Protein AF-A0A349JPM4-F1 (afdb_monomer_lite)

Secondary structure (DSSP, 8-state):
-GGGS-HHHHTHHHHHHHHHTT-----------S-HHHHHHHHHHHHHHHHHHHHHTTSS-SS----EEEEETHHHHHHHHHHHHS----SEEEEE------TTTS-TTGGGS-TT---------

Sequence (125 aa):
AFVATAPHLTYRWLLEALGNQGYVVVATPFINTLDHIAIARDVLNKFENALSRLQANKVLRNRYLPIYGIGHSMGCKLHLLIGSVFDVERAGNILISFNNYAASEAIPIVEQISPVFNVEFTPSP

pLDDT: mean 80.85, std 20.27, range [29.33, 98.12]

Radius of gyration: 18.11 Å; chains: 1; bounding box: 41×31×54 Å

Structure (mmCIF, N/CA/C/O backbone):
data_AF-A0A349JPM4-F1
#
_entry.id   AF-A0A349JPM4-F1
#
loop_
_atom_site.group_PDB
_atom_site.id
_atom_site.type_symbol
_atom_site.label_atom_id
_atom_site.label_alt_id
_atom_site.label_comp_id
_atom_site.label_asym_id
_atom_site.label_entity_id
_atom_site.label_seq_id
_atom_site.pdbx_PDB_ins_code
_atom_site.Cartn_x
_atom_site.Cartn_y
_atom_site.Cartn_z
_atom_site.occupancy
_atom_site.B_iso_or_equiv
_atom_site.auth_seq_id
_atom_site.auth_comp_id
_atom_site.auth_asym_id
_atom_site.auth_atom_id
_atom_site.pdbx_PDB_model_num
ATOM 1 N N . ALA A 1 1 ? 4.859 4.692 -17.862 1.00 46.66 1 ALA A N 1
ATOM 2 C CA . ALA A 1 1 ? 5.354 4.984 -16.494 1.00 46.66 1 ALA A CA 1
ATOM 3 C C . ALA A 1 1 ? 4.522 6.029 -15.719 1.00 46.66 1 ALA A C 1
ATOM 5 O O . ALA A 1 1 ? 4.791 6.223 -14.543 1.00 46.66 1 ALA A O 1
ATOM 6 N N . PHE A 1 2 ? 3.494 6.660 -16.312 1.00 47.88 2 PHE A N 1
ATOM 7 C CA . PHE A 1 2 ? 2.683 7.715 -15.667 1.00 47.88 2 PHE A CA 1
ATOM 8 C C . PHE A 1 2 ? 1.634 7.200 -14.655 1.00 47.88 2 PHE A C 1
ATOM 10 O O . PHE A 1 2 ? 1.172 7.924 -13.789 1.00 47.88 2 PHE A O 1
ATOM 17 N N . VAL A 1 3 ? 1.281 5.916 -14.724 1.00 56.53 3 VAL A N 1
ATOM 18 C CA . VAL A 1 3 ? 0.182 5.320 -13.944 1.00 56.53 3 VAL A CA 1
ATOM 19 C C . VAL A 1 3 ? 0.481 5.216 -12.435 1.00 56.53 3 VAL A C 1
ATOM 21 O O . VAL A 1 3 ? -0.438 5.257 -11.618 1.00 56.53 3 VAL A O 1
ATOM 24 N N . ALA A 1 4 ? 1.759 5.110 -12.054 1.00 60.38 4 ALA A N 1
ATOM 25 C CA . ALA A 1 4 ? 2.195 4.909 -10.667 1.00 60.38 4 ALA A CA 1
ATOM 26 C C . ALA A 1 4 ? 2.311 6.207 -9.842 1.00 60.38 4 ALA A C 1
ATOM 28 O O . ALA A 1 4 ? 2.398 6.153 -8.615 1.00 60.38 4 ALA A O 1
ATOM 29 N N . THR A 1 5 ? 2.305 7.377 -10.489 1.00 68.81 5 THR A N 1
ATOM 30 C CA . THR A 1 5 ? 2.521 8.671 -9.818 1.00 68.81 5 THR A CA 1
ATOM 31 C C . THR A 1 5 ? 1.231 9.293 -9.282 1.00 68.81 5 THR A C 1
ATOM 33 O O . THR A 1 5 ? 1.291 10.153 -8.407 1.00 68.81 5 THR A O 1
ATOM 36 N N . ALA A 1 6 ? 0.066 8.833 -9.748 1.00 78.44 6 ALA A N 1
ATOM 37 C CA . ALA A 1 6 ? -1.245 9.308 -9.309 1.00 78.44 6 ALA A CA 1
ATOM 38 C C . ALA A 1 6 ? -2.216 8.135 -9.052 1.00 78.44 6 ALA A C 1
ATOM 40 O O . ALA A 1 6 ? -3.222 7.995 -9.750 1.00 78.44 6 ALA A O 1
ATOM 41 N N . PRO A 1 7 ? -1.954 7.280 -8.042 1.00 77.12 7 PRO A N 1
ATOM 42 C CA . PRO A 1 7 ? -2.788 6.108 -7.767 1.00 77.12 7 PRO A CA 1
ATOM 43 C C . PRO A 1 7 ? -4.247 6.476 -7.454 1.00 77.12 7 PRO A C 1
ATOM 45 O O . PRO A 1 7 ? -5.149 5.724 -7.805 1.00 77.12 7 PRO A O 1
ATOM 48 N N . HIS A 1 8 ? -4.480 7.656 -6.871 1.00 77.88 8 HIS A N 1
ATOM 49 C CA . HIS A 1 8 ? -5.811 8.197 -6.583 1.00 77.88 8 HIS A CA 1
ATOM 50 C C . HIS A 1 8 ? -6.650 8.488 -7.839 1.00 77.88 8 HIS A C 1
ATOM 52 O O . HIS A 1 8 ? -7.872 8.506 -7.748 1.00 77.88 8 HIS A O 1
ATOM 58 N N . LEU A 1 9 ? -6.014 8.698 -8.998 1.00 75.88 9 LEU A N 1
ATOM 59 C CA . LEU A 1 9 ? -6.706 8.862 -10.278 1.00 75.88 9 LEU A CA 1
ATOM 60 C C . LEU A 1 9 ? -6.861 7.514 -10.980 1.00 75.88 9 LEU A C 1
ATOM 62 O O . LEU A 1 9 ? -7.970 7.147 -11.353 1.00 75.88 9 LEU A O 1
ATOM 66 N N . THR A 1 10 ? -5.769 6.753 -11.110 1.00 80.19 10 THR A N 1
ATOM 67 C CA . THR A 1 10 ? -5.773 5.468 -11.827 1.00 80.19 10 THR A CA 1
ATOM 68 C C . THR A 1 10 ? -6.701 4.442 -11.180 1.00 80.19 10 THR A C 1
ATOM 70 O O . THR A 1 10 ? -7.447 3.760 -11.873 1.00 80.19 10 THR A O 1
ATOM 73 N N . TYR A 1 11 ? -6.653 4.309 -9.854 1.00 87.50 11 TYR A N 1
ATOM 74 C CA . TYR A 1 11 ? -7.396 3.284 -9.119 1.00 87.50 11 TYR A CA 1
ATOM 75 C C . TYR A 1 11 ? -8.599 3.864 -8.385 1.00 87.50 11 TYR A C 1
ATOM 77 O O . TYR A 1 11 ? -9.076 3.260 -7.429 1.00 87.50 11 TYR A O 1
ATOM 85 N N . ARG A 1 12 ? -9.097 5.031 -8.814 1.00 88.38 12 ARG A N 1
ATOM 86 C CA . ARG A 1 12 ? -10.142 5.779 -8.110 1.00 88.38 12 ARG A CA 1
ATOM 87 C C . ARG A 1 12 ? -11.316 4.897 -7.680 1.00 88.38 12 ARG A C 1
ATOM 89 O O . ARG A 1 12 ? -11.631 4.875 -6.499 1.00 88.38 12 ARG A O 1
ATOM 96 N N . TRP A 1 13 ? -11.901 4.131 -8.603 1.00 89.06 13 TRP A N 1
ATOM 97 C CA . TRP A 1 13 ? -13.056 3.277 -8.304 1.00 89.06 13 TRP A CA 1
ATOM 98 C C . TRP A 1 13 ? -12.754 2.206 -7.257 1.00 89.06 13 TRP A C 1
ATOM 100 O O . TRP A 1 13 ? -13.546 2.010 -6.342 1.00 89.06 13 TRP A O 1
ATOM 110 N N . LEU A 1 14 ? -11.592 1.553 -7.346 1.00 90.75 14 LEU A N 1
ATOM 111 C CA . LEU A 1 14 ? -11.165 0.569 -6.351 1.00 90.75 14 LEU A CA 1
ATOM 112 C C . LEU A 1 14 ? -10.976 1.225 -4.976 1.00 90.75 14 LEU A C 1
ATOM 114 O O . LEU A 1 14 ? -11.429 0.694 -3.967 1.00 90.75 14 LEU A O 1
ATOM 118 N N . LEU A 1 15 ? -10.316 2.384 -4.935 1.00 92.62 15 LEU A N 1
ATOM 119 C CA . LEU A 1 15 ? -10.026 3.099 -3.694 1.00 92.62 15 LEU A CA 1
ATOM 120 C C . LE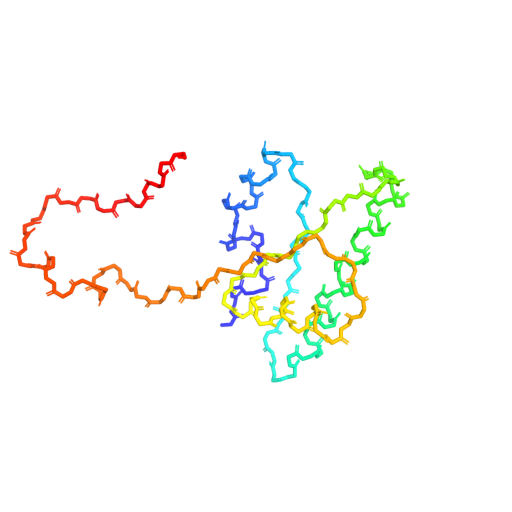U A 1 15 ? -11.307 3.630 -3.032 1.00 92.62 15 LEU A C 1
ATOM 122 O O . LEU A 1 15 ? -11.461 3.496 -1.821 1.00 92.62 15 LEU A O 1
ATOM 126 N N . GLU A 1 16 ? -12.234 4.187 -3.815 1.00 92.44 16 GLU A N 1
ATOM 127 C CA . GLU A 1 16 ? -13.546 4.641 -3.339 1.00 92.44 16 GLU A CA 1
ATOM 128 C C . 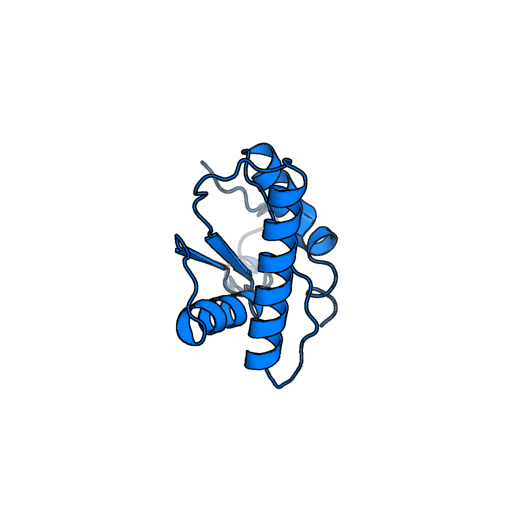GLU A 1 16 ? -14.398 3.459 -2.856 1.00 92.44 16 GLU A C 1
ATOM 130 O O . GLU A 1 16 ? -14.999 3.541 -1.788 1.00 92.44 16 GLU A O 1
ATOM 135 N N . ALA A 1 17 ? -14.399 2.331 -3.576 1.00 95.88 17 ALA A N 1
ATOM 136 C CA . ALA A 1 17 ? -15.108 1.125 -3.153 1.00 95.88 17 ALA A CA 1
ATOM 137 C C . ALA A 1 17 ? -14.573 0.582 -1.818 1.00 95.88 17 ALA A C 1
ATOM 139 O O . ALA A 1 17 ? -15.360 0.296 -0.918 1.00 95.88 17 ALA A O 1
ATOM 140 N N . LEU A 1 18 ? -13.248 0.499 -1.651 1.00 95.56 18 LEU A N 1
ATOM 141 C CA . LEU A 1 18 ? -12.627 0.106 -0.382 1.00 95.56 18 LEU A CA 1
ATOM 142 C C . LEU A 1 18 ? -12.971 1.092 0.744 1.00 95.56 18 LEU A C 1
ATOM 144 O O . LEU A 1 18 ? -13.342 0.671 1.839 1.00 95.56 18 LEU A O 1
ATOM 148 N N . GLY A 1 19 ? -12.916 2.399 0.474 1.00 94.94 19 GLY A N 1
ATOM 149 C CA . GLY A 1 19 ? -13.324 3.423 1.438 1.00 94.94 19 GLY A CA 1
ATOM 150 C C . GLY A 1 19 ? -14.781 3.266 1.886 1.00 94.94 19 GLY A C 1
ATOM 151 O O . GLY A 1 19 ? -15.066 3.304 3.082 1.00 94.94 19 GLY A O 1
ATOM 152 N N . ASN A 1 20 ? -15.692 2.996 0.947 1.00 96.69 20 ASN A N 1
ATOM 153 C CA . ASN A 1 20 ? -17.116 2.777 1.227 1.00 96.69 20 ASN A CA 1
ATOM 154 C C . ASN A 1 20 ? -17.386 1.506 2.050 1.00 96.69 20 ASN A C 1
ATOM 156 O O . ASN A 1 20 ? -18.388 1.444 2.757 1.00 96.69 20 ASN A O 1
ATOM 160 N N . GLN A 1 21 ? -16.493 0.515 1.998 1.00 96.56 21 GLN A N 1
ATOM 161 C CA . GLN A 1 21 ? -16.546 -0.687 2.841 1.00 96.56 21 GLN A CA 1
ATOM 162 C C . GLN A 1 21 ? -15.906 -0.482 4.230 1.00 96.56 21 GLN A C 1
ATOM 164 O O . GLN A 1 21 ? -15.815 -1.419 5.019 1.00 96.56 21 GLN A O 1
ATOM 169 N N . GLY A 1 22 ? -15.463 0.739 4.555 1.00 93.25 22 GLY A N 1
ATOM 170 C CA . GLY A 1 22 ? -14.892 1.084 5.859 1.00 93.25 22 GLY A CA 1
ATOM 171 C C . GLY A 1 22 ? -13.385 0.850 5.980 1.00 93.25 22 GLY A C 1
ATOM 172 O O . GLY A 1 22 ? -12.845 0.937 7.086 1.00 93.25 22 GLY A O 1
ATOM 173 N N . TYR A 1 23 ? -12.686 0.577 4.874 1.00 94.38 23 TYR A N 1
ATOM 174 C CA . TYR A 1 23 ? -11.230 0.462 4.882 1.00 94.38 23 TYR A CA 1
ATOM 175 C C . TYR A 1 23 ? -10.561 1.835 4.849 1.00 94.38 23 TYR A C 1
ATOM 177 O O . TYR A 1 23 ? -10.981 2.756 4.148 1.00 94.38 23 TYR A O 1
ATOM 185 N N . VAL A 1 24 ? -9.443 1.944 5.561 1.00 94.12 24 VAL A N 1
ATOM 186 C CA . VAL A 1 24 ? -8.548 3.098 5.464 1.00 94.12 24 VAL A CA 1
ATOM 187 C C . VAL A 1 24 ? -7.490 2.778 4.426 1.00 94.12 24 VAL A C 1
ATOM 189 O O . VAL A 1 24 ? -6.726 1.827 4.587 1.00 94.12 24 VAL A O 1
ATOM 192 N N . VAL A 1 25 ? -7.431 3.579 3.365 1.00 94.75 25 VAL A N 1
ATOM 193 C CA . VAL A 1 25 ? -6.503 3.345 2.260 1.00 94.75 25 VAL A CA 1
ATOM 194 C C . VAL A 1 25 ? -5.424 4.420 2.226 1.00 94.75 25 VAL A C 1
ATOM 196 O O . VAL A 1 25 ? -5.713 5.611 2.132 1.00 94.75 25 VAL A O 1
ATOM 199 N N . VAL A 1 26 ? -4.161 3.991 2.266 1.00 95.19 26 VAL A N 1
ATOM 200 C CA . VAL A 1 26 ? -2.992 4.858 2.081 1.00 95.19 26 VAL A CA 1
ATOM 201 C C . VAL A 1 26 ? -2.409 4.579 0.700 1.00 95.19 26 VAL A C 1
ATOM 203 O O . VAL A 1 26 ? -1.688 3.604 0.502 1.00 95.19 26 VAL A O 1
ATOM 206 N N . ALA A 1 27 ? -2.738 5.430 -0.272 1.00 94.62 27 ALA A N 1
ATOM 207 C CA . ALA A 1 27 ? -2.235 5.300 -1.636 1.00 94.62 27 ALA A CA 1
ATOM 208 C C . ALA A 1 27 ? -0.841 5.941 -1.758 1.00 94.62 27 ALA A C 1
ATOM 210 O O . ALA A 1 27 ? -0.695 7.157 -1.632 1.00 94.62 27 ALA A O 1
ATOM 211 N N . THR A 1 28 ? 0.187 5.131 -2.007 1.00 94.12 28 THR A N 1
ATOM 212 C CA . THR A 1 28 ? 1.595 5.551 -2.034 1.00 94.12 28 THR A CA 1
ATOM 213 C C . THR A 1 28 ? 2.108 5.703 -3.472 1.00 94.12 28 THR A C 1
ATOM 215 O O . THR A 1 28 ? 2.477 4.717 -4.112 1.00 94.12 28 THR A O 1
ATOM 218 N N . PRO A 1 29 ? 2.148 6.930 -4.030 1.00 91.75 29 PRO A N 1
ATOM 219 C CA . PRO A 1 29 ? 2.690 7.140 -5.368 1.00 91.75 29 PRO A CA 1
ATOM 220 C C . PRO A 1 29 ? 4.196 6.871 -5.399 1.00 91.75 29 PRO A C 1
ATOM 222 O O . PRO A 1 29 ? 4.929 7.253 -4.477 1.00 91.75 29 PRO A O 1
ATOM 225 N N . PHE A 1 30 ? 4.671 6.290 -6.499 1.00 89.06 30 PHE A N 1
ATOM 226 C CA . PHE A 1 30 ? 6.092 6.040 -6.724 1.00 89.06 30 PHE A CA 1
ATOM 227 C C . PHE A 1 30 ? 6.503 6.311 -8.171 1.00 89.06 30 PHE A C 1
ATOM 229 O O . PHE A 1 30 ? 5.694 6.261 -9.098 1.00 89.06 30 PHE A O 1
ATOM 236 N N . ILE A 1 31 ? 7.791 6.600 -8.355 1.00 87.06 31 ILE A N 1
ATOM 237 C CA . ILE A 1 31 ? 8.413 6.756 -9.670 1.00 87.06 31 ILE A CA 1
ATOM 238 C C . ILE A 1 31 ? 9.147 5.462 -9.986 1.00 87.06 31 ILE A C 1
ATOM 240 O O . ILE A 1 31 ? 9.887 4.941 -9.154 1.00 87.06 31 ILE A O 1
ATOM 244 N N . ASN A 1 32 ? 8.937 4.940 -11.191 1.00 82.12 32 ASN A N 1
ATOM 245 C CA . ASN A 1 32 ? 9.609 3.725 -11.615 1.00 82.12 32 ASN A CA 1
ATOM 246 C C . ASN A 1 32 ? 11.068 4.013 -11.997 1.00 82.12 32 ASN A C 1
ATOM 248 O O . ASN A 1 32 ? 11.320 4.739 -12.957 1.00 82.12 32 ASN A O 1
ATOM 252 N N . THR A 1 33 ? 12.010 3.424 -11.267 1.00 87.19 33 THR A N 1
ATOM 253 C CA . THR A 1 33 ? 13.458 3.485 -11.518 1.00 87.19 33 THR A CA 1
ATOM 254 C C . THR A 1 33 ? 14.039 2.065 -11.581 1.00 87.19 33 THR A C 1
ATOM 256 O O . THR A 1 33 ? 13.315 1.081 -11.425 1.00 87.19 33 THR A O 1
ATOM 259 N N . LEU A 1 34 ? 15.343 1.930 -11.843 1.00 85.56 34 LEU A N 1
ATOM 260 C CA . LEU A 1 34 ? 16.000 0.617 -11.910 1.00 85.56 34 LEU A CA 1
ATOM 261 C C . LEU A 1 34 ? 16.279 0.01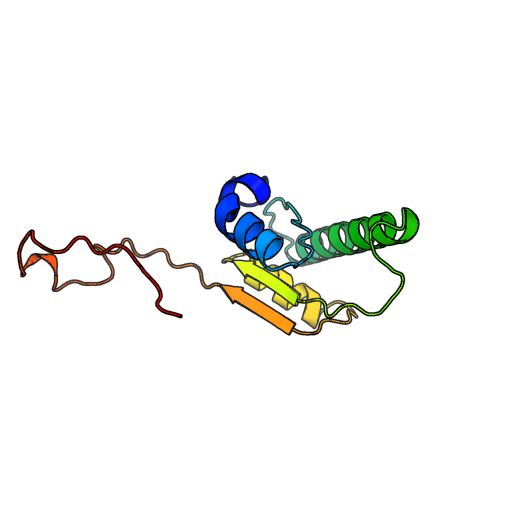4 -10.522 1.00 85.56 34 LEU A C 1
ATOM 263 O O . LEU A 1 34 ? 16.342 -1.212 -10.387 1.00 85.56 34 LEU A O 1
ATOM 267 N N . ASP A 1 35 ? 16.397 0.848 -9.486 1.00 92.50 35 ASP A N 1
ATOM 268 C CA . ASP A 1 35 ? 16.606 0.400 -8.107 1.00 92.50 35 ASP A CA 1
ATOM 269 C C . ASP A 1 35 ? 15.263 0.154 -7.408 1.00 92.50 35 ASP A C 1
ATOM 271 O O . ASP A 1 35 ? 14.698 1.000 -6.715 1.00 92.50 35 ASP A O 1
ATOM 275 N N . HIS A 1 36 ? 14.741 -1.052 -7.600 1.00 91.56 36 HIS A N 1
ATOM 276 C CA . HIS A 1 36 ? 13.437 -1.448 -7.082 1.00 91.56 36 HIS A CA 1
ATOM 277 C C . HIS A 1 36 ? 13.408 -1.588 -5.555 1.00 91.56 36 HIS A C 1
ATOM 279 O O . HIS A 1 36 ? 12.338 -1.461 -4.962 1.00 91.56 36 HIS A O 1
ATOM 285 N N . ILE A 1 37 ? 14.556 -1.836 -4.914 1.00 96.50 37 ILE A N 1
ATOM 286 C CA . ILE A 1 37 ? 14.652 -1.898 -3.450 1.00 96.50 37 ILE A CA 1
ATOM 287 C C . ILE A 1 37 ? 14.535 -0.484 -2.881 1.00 96.50 37 ILE A C 1
ATOM 289 O O . ILE A 1 37 ? 13.807 -0.278 -1.909 1.00 96.50 37 ILE A O 1
ATOM 293 N N . ALA A 1 38 ? 15.183 0.503 -3.507 1.00 96.19 38 ALA A N 1
ATOM 294 C CA . ALA A 1 38 ? 15.021 1.903 -3.128 1.00 96.19 38 ALA A CA 1
ATOM 295 C C . ALA A 1 38 ? 13.567 2.376 -3.292 1.00 96.19 38 ALA A C 1
ATOM 297 O O . ALA A 1 38 ? 13.039 3.024 -2.389 1.00 96.19 38 ALA A O 1
ATOM 298 N N . ILE A 1 39 ? 12.888 1.991 -4.381 1.00 95.38 39 ILE A N 1
ATOM 299 C CA . ILE A 1 39 ? 11.456 2.291 -4.571 1.00 95.38 39 ILE A CA 1
ATOM 300 C C . ILE A 1 39 ? 10.610 1.633 -3.474 1.00 95.38 39 ILE A C 1
ATOM 302 O O . ILE A 1 39 ? 9.756 2.286 -2.880 1.00 95.38 39 ILE A O 1
ATOM 306 N N . ALA A 1 40 ? 10.847 0.351 -3.181 1.00 97.62 40 ALA A N 1
ATOM 307 C CA . ALA A 1 40 ? 10.130 -0.381 -2.139 1.00 97.62 40 ALA A CA 1
ATOM 308 C C . ALA A 1 40 ? 10.296 0.285 -0.761 1.00 97.62 40 ALA A C 1
ATOM 310 O O . ALA A 1 40 ? 9.317 0.455 -0.034 1.00 97.62 40 ALA A O 1
ATOM 311 N N . ARG A 1 41 ? 11.516 0.728 -0.432 1.00 97.94 41 ARG A N 1
ATOM 312 C CA . ARG A 1 41 ? 11.808 1.473 0.800 1.00 97.94 41 ARG A CA 1
ATOM 313 C C . ARG A 1 41 ? 11.083 2.816 0.848 1.00 97.94 41 ARG A C 1
ATOM 315 O O . ARG A 1 41 ? 10.512 3.156 1.877 1.00 97.94 41 ARG A O 1
ATOM 322 N N . ASP A 1 42 ? 11.085 3.574 -0.246 1.00 97.75 42 ASP A N 1
ATOM 323 C CA . ASP A 1 42 ? 10.372 4.854 -0.336 1.00 97.75 42 ASP A CA 1
ATOM 324 C C . ASP A 1 42 ? 8.853 4.680 -0.161 1.00 97.75 42 ASP A C 1
ATOM 326 O O . ASP A 1 42 ? 8.226 5.399 0.618 1.00 97.75 42 ASP A O 1
ATOM 330 N N . VAL A 1 43 ? 8.265 3.673 -0.815 1.00 97.38 43 VAL A N 1
ATOM 331 C CA . VAL A 1 43 ? 6.847 3.317 -0.661 1.00 97.38 43 VAL A CA 1
ATOM 332 C C . VAL A 1 43 ? 6.515 2.950 0.785 1.00 97.38 43 VAL A C 1
ATOM 334 O O . VAL A 1 43 ? 5.529 3.457 1.325 1.00 97.38 43 VAL A O 1
ATOM 337 N N . LEU A 1 44 ? 7.341 2.117 1.425 1.00 97.75 44 LEU A N 1
ATOM 338 C CA . LEU A 1 44 ? 7.170 1.751 2.829 1.00 97.75 44 LEU A CA 1
ATOM 339 C C . LEU A 1 44 ? 7.249 2.985 3.737 1.00 97.75 44 LEU A C 1
ATOM 341 O O . LEU A 1 44 ? 6.335 3.228 4.519 1.00 97.75 44 LEU A O 1
ATOM 345 N N . ASN A 1 45 ? 8.276 3.821 3.577 1.00 97.62 45 ASN A N 1
ATOM 346 C CA . ASN A 1 45 ? 8.448 5.035 4.375 1.00 97.62 45 ASN A CA 1
ATOM 347 C C . ASN A 1 45 ? 7.258 5.991 4.236 1.00 97.62 45 ASN A C 1
ATOM 349 O O . ASN A 1 45 ? 6.796 6.562 5.222 1.00 97.62 45 ASN A O 1
ATOM 353 N N . LYS A 1 46 ? 6.734 6.177 3.019 1.00 97.38 46 LYS A N 1
ATOM 354 C CA . LYS A 1 46 ? 5.532 6.992 2.784 1.00 97.38 46 LYS A CA 1
ATOM 355 C C . LYS A 1 46 ? 4.322 6.436 3.529 1.00 97.38 46 LYS A C 1
ATOM 357 O O . LYS A 1 46 ? 3.583 7.215 4.130 1.00 97.38 46 LYS A O 1
ATOM 362 N N . PHE A 1 47 ? 4.140 5.117 3.509 1.00 97.00 47 PHE A N 1
ATOM 363 C CA . PHE A 1 47 ? 3.067 4.452 4.240 1.00 97.00 47 PHE A CA 1
ATOM 364 C C . PHE A 1 47 ? 3.205 4.649 5.757 1.00 97.00 47 PHE A C 1
ATOM 366 O O . PHE A 1 47 ? 2.270 5.148 6.382 1.00 97.00 47 PHE A O 1
ATOM 373 N N . GLU A 1 48 ? 4.368 4.338 6.338 1.00 95.75 48 GLU A N 1
ATOM 374 C CA . GLU A 1 48 ? 4.590 4.435 7.791 1.00 95.75 48 GLU A CA 1
ATOM 375 C C . GLU A 1 48 ? 4.454 5.879 8.294 1.00 95.75 48 GLU A C 1
ATOM 377 O O . GLU A 1 48 ? 3.838 6.141 9.330 1.00 95.75 48 GLU A O 1
ATOM 382 N N . ASN A 1 49 ? 4.947 6.850 7.517 1.00 96.31 49 ASN A N 1
ATOM 383 C CA . ASN A 1 49 ? 4.791 8.270 7.826 1.00 96.31 49 ASN A CA 1
ATOM 384 C C . ASN A 1 49 ? 3.322 8.712 7.791 1.00 96.31 49 ASN A C 1
ATOM 386 O O . ASN A 1 49 ? 2.892 9.498 8.638 1.00 96.31 49 ASN A O 1
ATOM 390 N N . ALA A 1 50 ? 2.545 8.236 6.815 1.00 95.75 50 ALA A N 1
ATOM 391 C CA . ALA A 1 50 ? 1.122 8.544 6.727 1.00 95.75 50 ALA A CA 1
ATOM 392 C C . ALA A 1 50 ? 0.350 7.931 7.903 1.00 95.75 50 ALA A C 1
ATOM 394 O O . ALA A 1 50 ? -0.419 8.636 8.558 1.00 95.75 50 ALA A O 1
ATOM 395 N N . LEU A 1 51 ? 0.607 6.659 8.222 1.00 93.62 51 LEU A N 1
ATOM 396 C CA . LEU A 1 51 ? -0.009 5.969 9.353 1.00 93.62 51 LEU A CA 1
ATOM 397 C C . LEU A 1 51 ? 0.305 6.674 10.681 1.00 93.62 51 LEU A C 1
ATOM 399 O O . LEU A 1 51 ? -0.615 7.007 11.431 1.00 93.62 51 LEU A O 1
ATOM 403 N N . SER A 1 52 ? 1.578 7.001 10.914 1.00 93.31 52 SER A N 1
ATOM 404 C CA . SER A 1 52 ? 2.026 7.726 12.110 1.00 93.31 52 SER A CA 1
ATOM 405 C C . SER A 1 52 ? 1.327 9.080 12.253 1.00 93.31 52 SER A C 1
ATOM 407 O O . SER A 1 52 ? 0.872 9.439 13.337 1.00 93.31 52 SER A O 1
ATOM 409 N N . ARG A 1 53 ? 1.172 9.835 11.154 1.00 94.81 53 ARG A N 1
ATOM 410 C CA . ARG A 1 53 ? 0.452 11.123 11.158 1.00 94.81 53 ARG A CA 1
ATOM 411 C C . ARG A 1 53 ? -1.036 10.956 11.458 1.00 94.81 53 ARG A C 1
ATOM 413 O O . ARG A 1 53 ? -1.594 11.752 12.210 1.00 94.81 53 ARG A O 1
ATOM 420 N N . LEU A 1 54 ? -1.682 9.937 10.895 1.00 93.06 54 LEU A N 1
ATOM 421 C CA . LEU A 1 54 ? -3.098 9.652 11.146 1.00 93.06 54 LEU A CA 1
ATOM 422 C C . LEU A 1 54 ? -3.355 9.276 12.613 1.00 93.06 54 LEU A C 1
ATOM 424 O O . LEU A 1 54 ? -4.350 9.715 13.193 1.00 93.06 54 LEU A O 1
ATOM 428 N N . GLN A 1 55 ? -2.448 8.515 13.226 1.00 92.56 55 GLN A N 1
ATOM 429 C CA . GLN A 1 55 ? -2.508 8.170 14.648 1.00 92.56 55 GLN A CA 1
ATOM 430 C C . GLN A 1 55 ? -2.222 9.384 15.544 1.00 92.56 55 GLN A C 1
ATOM 432 O O . GLN A 1 55 ? -2.978 9.649 16.479 1.00 92.56 55 GLN A O 1
ATOM 437 N N . ALA A 1 56 ? -1.182 10.166 15.233 1.00 93.56 56 ALA A N 1
ATOM 438 C CA . ALA A 1 56 ? -0.820 11.369 15.987 1.00 93.56 56 ALA A CA 1
ATOM 439 C C . ALA A 1 56 ? -1.956 12.407 16.007 1.00 93.56 56 ALA A C 1
ATOM 441 O O . ALA A 1 56 ? -2.241 13.008 17.042 1.00 93.56 56 ALA A O 1
ATOM 442 N N . ASN A 1 57 ? -2.665 12.553 14.885 1.00 93.56 57 ASN A N 1
ATOM 443 C CA . ASN A 1 57 ? -3.814 13.450 14.755 1.00 93.56 57 ASN A CA 1
ATOM 444 C C . ASN A 1 57 ? -5.130 12.851 15.283 1.00 93.56 57 ASN A C 1
ATOM 446 O O . ASN A 1 57 ? -6.184 13.456 15.107 1.00 93.56 57 ASN A O 1
ATOM 450 N N . LYS A 1 58 ? -5.094 11.668 15.916 1.00 91.31 58 LYS A N 1
ATOM 451 C CA . LYS A 1 58 ? -6.265 10.944 16.450 1.00 91.31 58 LYS A CA 1
ATOM 452 C C . LYS A 1 58 ? -7.349 10.635 15.405 1.00 91.31 58 LYS A C 1
ATOM 454 O O . LYS A 1 58 ? -8.483 10.343 15.777 1.00 91.31 58 LYS A O 1
ATOM 459 N N . VAL A 1 59 ? -6.999 10.663 14.116 1.00 90.31 59 VAL A N 1
ATOM 460 C CA . VAL A 1 59 ? -7.882 10.233 13.018 1.00 90.31 59 VAL A CA 1
ATOM 461 C C . VAL A 1 59 ? -8.062 8.720 13.083 1.00 90.31 59 VAL A C 1
ATOM 463 O O . VAL A 1 59 ? -9.174 8.214 12.964 1.00 90.31 59 VAL A O 1
ATOM 466 N N . LEU A 1 60 ? -6.969 7.999 13.345 1.00 89.88 60 LEU A N 1
ATOM 467 C CA . LEU A 1 60 ? -6.997 6.577 13.663 1.00 89.88 60 LEU A CA 1
ATOM 468 C C . LEU A 1 60 ? -6.737 6.376 15.150 1.00 89.88 60 LEU A C 1
ATOM 470 O O . LEU A 1 60 ? -5.860 7.007 15.742 1.00 89.88 60 LEU A O 1
ATOM 474 N N . ARG A 1 61 ? -7.499 5.470 15.768 1.00 85.94 61 ARG A N 1
ATOM 475 C CA . ARG A 1 61 ? -7.235 5.057 17.149 1.00 85.94 61 ARG A CA 1
ATOM 476 C C . ARG A 1 61 ? -5.883 4.354 17.206 1.00 85.94 61 ARG A C 1
ATOM 478 O O . ARG A 1 61 ? -5.548 3.592 16.305 1.00 85.94 61 ARG A O 1
ATOM 485 N N . ASN A 1 62 ? -5.158 4.553 18.304 1.00 76.88 62 ASN A N 1
ATOM 486 C CA . ASN A 1 62 ? -3.919 3.830 18.575 1.00 76.88 62 ASN A CA 1
ATOM 487 C C . ASN A 1 62 ? -4.231 2.387 19.010 1.00 76.88 62 ASN A C 1
ATOM 489 O O . ASN A 1 62 ? -4.157 2.034 20.186 1.00 76.88 62 ASN A O 1
ATOM 493 N N . ARG A 1 63 ? -4.724 1.588 18.067 1.00 82.25 63 ARG A N 1
ATOM 494 C CA . ARG A 1 63 ? -5.003 0.162 18.208 1.00 82.25 63 ARG A CA 1
ATOM 495 C C . ARG A 1 63 ? -4.423 -0.551 17.002 1.00 82.25 63 ARG A C 1
ATOM 497 O O . ARG A 1 63 ? -4.267 0.052 15.942 1.00 82.25 63 ARG A O 1
ATOM 504 N N . TYR A 1 64 ? -4.160 -1.838 17.175 1.00 80.50 64 TYR A N 1
ATOM 505 C CA . TYR A 1 64 ? -3.794 -2.692 16.062 1.00 80.50 64 TYR A CA 1
ATOM 506 C C . TYR A 1 64 ? -4.890 -2.679 14.991 1.00 80.50 64 TYR A C 1
ATOM 508 O O . TYR A 1 64 ? -6.068 -2.888 15.297 1.00 80.50 64 TYR A O 1
ATOM 516 N N . LEU A 1 65 ? -4.488 -2.428 13.748 1.00 88.38 65 LEU A N 1
ATOM 517 C CA . LEU A 1 65 ? -5.321 -2.553 12.561 1.00 88.38 65 LEU A CA 1
ATOM 518 C C . LEU A 1 65 ? -4.619 -3.543 11.628 1.00 88.38 65 LEU A C 1
ATOM 520 O O . LEU A 1 65 ? -3.438 -3.340 11.361 1.00 88.38 65 LEU A O 1
ATOM 524 N N . PRO A 1 66 ? -5.296 -4.585 11.119 1.00 93.81 66 PRO A N 1
ATOM 525 C CA . PRO A 1 66 ? -4.709 -5.469 10.121 1.00 93.81 66 PRO A CA 1
ATOM 526 C C . PRO A 1 66 ? -4.289 -4.675 8.879 1.00 93.81 66 PRO A C 1
ATOM 528 O O . PRO A 1 66 ? -5.117 -4.016 8.247 1.00 93.81 66 PRO A O 1
ATOM 531 N N . ILE A 1 67 ? -3.006 -4.738 8.526 1.00 95.75 67 ILE A N 1
ATOM 532 C CA . ILE A 1 67 ? -2.458 -4.009 7.380 1.00 95.75 67 ILE A CA 1
ATOM 533 C C . ILE A 1 67 ? -2.256 -4.969 6.211 1.00 95.75 67 ILE A C 1
ATOM 535 O O . ILE A 1 67 ? -1.469 -5.910 6.308 1.00 95.75 67 ILE A O 1
ATOM 539 N N . TYR A 1 68 ? -2.902 -4.675 5.083 1.00 97.44 68 TYR A N 1
ATOM 540 C CA . TYR A 1 68 ? -2.714 -5.399 3.827 1.00 97.44 68 TYR A CA 1
ATOM 541 C C . TYR A 1 68 ? -1.966 -4.538 2.807 1.00 97.44 68 TYR A C 1
ATOM 543 O O . TYR A 1 68 ? -2.258 -3.352 2.655 1.00 97.44 68 TYR A O 1
ATOM 551 N N . GLY A 1 69 ? -1.002 -5.124 2.097 1.00 97.06 69 GLY A N 1
ATOM 552 C CA . GLY A 1 69 ? -0.442 -4.523 0.886 1.00 97.06 69 GLY A CA 1
ATOM 553 C C . GLY A 1 69 ? -1.322 -4.808 -0.330 1.00 97.06 69 GLY A C 1
ATOM 554 O O . GLY A 1 69 ? -1.788 -5.932 -0.485 1.00 97.06 69 GLY A O 1
ATOM 555 N N . ILE A 1 70 ? -1.542 -3.822 -1.202 1.00 96.50 70 ILE A N 1
ATOM 556 C CA . ILE A 1 70 ? -2.239 -3.997 -2.486 1.00 96.50 70 ILE A CA 1
ATOM 557 C C . ILE A 1 70 ? -1.313 -3.528 -3.601 1.00 96.50 70 ILE A C 1
ATOM 559 O O . ILE A 1 70 ? -0.936 -2.360 -3.674 1.00 96.50 70 ILE A O 1
ATOM 563 N N . GLY A 1 71 ? -0.952 -4.451 -4.486 1.00 94.38 71 GLY A N 1
ATOM 564 C CA . GLY A 1 71 ? -0.116 -4.169 -5.643 1.00 94.38 71 GLY A CA 1
ATOM 565 C C . GLY A 1 71 ? -0.812 -4.567 -6.931 1.00 94.38 71 GLY A C 1
ATOM 566 O O . GLY A 1 71 ? -1.397 -5.639 -6.997 1.00 94.38 71 GLY A O 1
ATOM 567 N N . HIS A 1 72 ? -0.702 -3.738 -7.968 1.00 91.06 72 HIS A N 1
ATOM 568 C CA . HIS A 1 72 ? -0.980 -4.140 -9.347 1.00 91.06 72 HIS A CA 1
ATOM 569 C C . HIS A 1 72 ? 0.309 -4.062 -10.167 1.00 91.06 72 HIS A C 1
ATOM 571 O O . HIS A 1 72 ? 1.025 -3.057 -10.097 1.00 91.06 72 HIS A O 1
ATOM 577 N N . SER A 1 73 ? 0.609 -5.105 -10.947 1.00 88.94 73 SER A N 1
ATOM 578 C CA . SER A 1 73 ? 1.800 -5.171 -11.806 1.00 88.94 73 SER A CA 1
ATOM 579 C C . SER A 1 73 ? 3.089 -4.862 -11.026 1.00 88.94 73 SER A C 1
ATOM 581 O O . SER A 1 73 ? 3.437 -5.588 -10.096 1.00 88.94 73 SER A O 1
ATOM 583 N N . MET A 1 74 ? 3.783 -3.759 -11.330 1.00 89.88 74 MET A N 1
ATOM 584 C CA . MET A 1 74 ? 4.966 -3.318 -10.585 1.00 89.88 74 MET A CA 1
ATOM 585 C C . MET A 1 74 ? 4.705 -3.177 -9.077 1.00 89.88 74 MET A C 1
ATOM 587 O O . MET A 1 74 ? 5.579 -3.495 -8.275 1.00 89.88 74 MET A O 1
ATOM 591 N N . GLY A 1 75 ? 3.495 -2.782 -8.670 1.00 93.12 75 GLY A N 1
ATOM 592 C CA . GLY A 1 75 ? 3.111 -2.736 -7.258 1.00 93.12 75 GLY A CA 1
ATOM 593 C C . GLY A 1 75 ? 3.202 -4.101 -6.568 1.00 93.12 75 GLY A C 1
ATOM 594 O O . GLY A 1 75 ? 3.571 -4.160 -5.398 1.00 93.12 75 GLY A O 1
ATOM 595 N N . CYS A 1 76 ? 2.953 -5.205 -7.285 1.00 94.50 76 CYS A N 1
ATOM 596 C CA . CYS A 1 76 ? 3.124 -6.555 -6.741 1.00 94.50 76 CYS A CA 1
ATOM 597 C C . CYS A 1 76 ? 4.585 -6.823 -6.387 1.00 94.50 76 CYS A C 1
ATOM 599 O O . CYS A 1 76 ? 4.886 -7.305 -5.297 1.00 94.50 76 CYS A O 1
ATOM 601 N N . LYS A 1 77 ? 5.500 -6.460 -7.295 1.00 94.56 77 LYS A N 1
ATOM 602 C CA . LYS A 1 77 ? 6.944 -6.588 -7.071 1.00 94.56 77 LYS A CA 1
ATOM 603 C C . LYS A 1 77 ? 7.385 -5.767 -5.860 1.00 94.56 77 LYS A C 1
ATOM 605 O O . LYS A 1 77 ? 8.166 -6.261 -5.054 1.00 94.56 77 LYS A O 1
ATOM 610 N N . LEU A 1 78 ? 6.872 -4.545 -5.708 1.00 96.88 78 LEU A N 1
ATOM 611 C CA . LEU A 1 78 ? 7.200 -3.703 -4.557 1.00 96.88 78 LEU A CA 1
ATOM 612 C C . LEU A 1 78 ? 6.704 -4.313 -3.243 1.00 96.88 78 LEU A C 1
ATOM 614 O O . LEU A 1 78 ? 7.483 -4.390 -2.302 1.00 96.88 78 LEU A O 1
ATOM 618 N N . HIS A 1 79 ? 5.465 -4.807 -3.179 1.00 97.25 79 HIS A N 1
ATOM 619 C CA . HIS A 1 79 ? 4.954 -5.456 -1.967 1.00 97.25 79 HIS A CA 1
ATOM 620 C C . HIS A 1 79 ? 5.694 -6.751 -1.617 1.00 97.25 79 HIS A C 1
ATOM 622 O O . HIS A 1 79 ? 5.932 -7.009 -0.436 1.00 97.25 79 HIS A O 1
ATOM 628 N N . LEU A 1 80 ? 6.124 -7.523 -2.621 1.00 96.56 80 LEU A N 1
ATOM 629 C CA . LEU A 1 80 ? 6.981 -8.689 -2.409 1.00 96.56 80 LEU A CA 1
ATOM 630 C C . LEU A 1 80 ? 8.334 -8.285 -1.809 1.00 96.56 80 LEU A C 1
ATOM 632 O O . LEU A 1 80 ? 8.754 -8.864 -0.811 1.00 96.56 80 LEU A O 1
ATOM 636 N N . LEU A 1 81 ? 8.996 -7.274 -2.384 1.00 97.69 81 LEU A N 1
ATOM 637 C CA . LEU A 1 81 ? 10.268 -6.756 -1.871 1.00 97.69 81 LEU A CA 1
ATOM 638 C C . LEU A 1 81 ? 10.116 -6.197 -0.455 1.00 97.69 81 LEU A C 1
ATOM 640 O O . LEU A 1 81 ? 10.958 -6.478 0.392 1.00 97.69 81 LEU A O 1
ATOM 644 N N . ILE A 1 82 ? 9.033 -5.463 -0.180 1.00 98.12 82 ILE A N 1
ATOM 645 C CA . ILE A 1 82 ? 8.754 -4.913 1.149 1.00 98.12 82 ILE A CA 1
ATOM 646 C C . ILE A 1 82 ? 8.678 -6.027 2.193 1.00 98.12 82 ILE A C 1
ATOM 648 O O . ILE A 1 82 ? 9.379 -5.951 3.194 1.00 98.12 82 ILE A O 1
ATOM 652 N N . GLY A 1 83 ? 7.877 -7.067 1.940 1.00 96.56 83 GLY A N 1
ATOM 653 C CA . GLY A 1 83 ? 7.702 -8.176 2.882 1.00 96.56 83 GLY A CA 1
ATOM 654 C C . GLY A 1 83 ? 8.880 -9.152 2.955 1.00 96.56 83 GLY A C 1
ATOM 655 O O . GLY A 1 83 ? 8.913 -9.978 3.858 1.00 96.56 83 GLY A O 1
ATOM 656 N N . SER A 1 84 ? 9.823 -9.089 2.010 1.00 96.31 84 SER A N 1
ATOM 657 C CA . SER A 1 84 ? 10.970 -10.011 1.953 1.00 96.31 84 SER A CA 1
ATOM 658 C C . SER A 1 84 ? 12.276 -9.391 2.452 1.00 96.31 84 SER A C 1
ATOM 660 O O . SER A 1 84 ? 13.154 -10.113 2.911 1.00 96.31 84 SER A O 1
ATOM 662 N N . VAL A 1 85 ? 12.444 -8.073 2.304 1.00 97.25 85 VAL A N 1
ATOM 663 C CA . VAL A 1 85 ? 13.717 -7.372 2.560 1.00 97.25 85 VAL A CA 1
ATOM 664 C C . VAL A 1 85 ? 13.652 -6.487 3.805 1.00 97.25 85 VAL A C 1
ATOM 666 O O . VAL A 1 85 ? 14.694 -6.175 4.382 1.00 97.25 85 VAL A O 1
ATOM 669 N N . PHE A 1 86 ? 12.460 -6.063 4.227 1.00 96.44 86 PHE A N 1
ATOM 670 C CA . PHE A 1 86 ? 12.278 -5.221 5.406 1.00 96.44 86 PHE A CA 1
ATOM 671 C C . PHE A 1 86 ? 11.505 -5.974 6.483 1.00 96.44 86 PHE A C 1
ATOM 673 O O . PHE A 1 86 ? 10.638 -6.791 6.182 1.00 96.44 86 PHE A O 1
ATOM 680 N N . ASP A 1 87 ? 11.813 -5.667 7.738 1.00 95.06 87 ASP A N 1
ATOM 681 C CA . ASP A 1 87 ? 11.061 -6.175 8.877 1.00 95.06 87 ASP A CA 1
ATOM 682 C C . ASP A 1 87 ? 9.772 -5.357 9.022 1.00 95.06 87 ASP A C 1
ATOM 684 O O . ASP A 1 87 ? 9.802 -4.189 9.418 1.00 95.06 87 ASP A O 1
ATOM 688 N N . VAL A 1 88 ? 8.652 -5.930 8.579 1.00 94.25 88 VAL A N 1
ATOM 689 C CA . VAL A 1 88 ? 7.340 -5.277 8.574 1.00 94.25 88 VAL A CA 1
ATOM 690 C C . VAL A 1 88 ? 6.263 -6.240 9.045 1.00 94.25 88 VAL A C 1
ATOM 692 O O . VAL A 1 88 ? 6.187 -7.383 8.598 1.00 94.25 88 VAL A O 1
ATOM 695 N N . GLU A 1 89 ? 5.354 -5.750 9.883 1.00 91.69 89 GLU A N 1
ATOM 696 C CA . GLU A 1 89 ? 4.167 -6.508 10.266 1.00 91.69 89 GLU A CA 1
ATOM 697 C C . GLU A 1 89 ? 3.036 -6.248 9.258 1.00 91.69 89 GLU A C 1
ATOM 699 O O . GLU A 1 89 ? 2.548 -5.125 9.106 1.00 91.69 89 GLU A O 1
ATOM 704 N N . ARG A 1 90 ? 2.628 -7.288 8.523 1.00 92.62 90 ARG A N 1
ATOM 705 C CA . ARG A 1 90 ? 1.528 -7.235 7.549 1.00 92.62 90 ARG A CA 1
ATOM 706 C C . ARG A 1 90 ? 0.613 -8.433 7.755 1.00 92.62 90 ARG A C 1
ATOM 708 O O . ARG A 1 90 ? 1.083 -9.558 7.876 1.00 92.62 90 ARG A O 1
ATOM 715 N N . ALA A 1 91 ? -0.694 -8.191 7.733 1.00 95.94 91 ALA A N 1
ATOM 716 C CA . ALA A 1 91 ? -1.698 -9.250 7.761 1.00 95.94 91 ALA A CA 1
ATOM 717 C C . ALA A 1 91 ? -1.721 -10.049 6.445 1.00 95.94 91 ALA A C 1
ATOM 719 O O . ALA A 1 91 ? -2.089 -11.219 6.433 1.00 95.94 91 ALA A O 1
ATOM 720 N N . GLY A 1 92 ? -1.307 -9.429 5.335 1.00 96.19 92 GLY A N 1
ATOM 721 C CA . GLY A 1 92 ? -1.157 -10.102 4.050 1.00 96.19 92 GLY A CA 1
ATOM 722 C C . GLY A 1 92 ? -0.877 -9.146 2.894 1.00 96.19 92 GLY A C 1
ATOM 723 O O . GLY A 1 92 ? -0.795 -7.930 3.069 1.00 96.19 92 GLY A O 1
ATOM 724 N N . ASN A 1 93 ? -0.755 -9.704 1.690 1.00 96.88 93 ASN A N 1
ATOM 725 C CA . ASN A 1 93 ? -0.652 -8.953 0.442 1.00 96.88 93 ASN A CA 1
ATOM 726 C C . ASN A 1 93 ? -1.700 -9.453 -0.557 1.00 96.88 93 ASN A C 1
ATOM 728 O O . ASN A 1 93 ? -1.926 -10.654 -0.680 1.00 96.88 93 ASN A O 1
ATOM 732 N N . ILE A 1 94 ? -2.287 -8.527 -1.307 1.00 96.75 94 ILE A N 1
ATOM 733 C CA . ILE A 1 94 ? -3.170 -8.779 -2.442 1.00 96.75 94 ILE A CA 1
ATOM 734 C C . ILE A 1 94 ? -2.408 -8.343 -3.694 1.00 96.75 94 ILE A C 1
ATOM 736 O O . ILE A 1 94 ? -2.043 -7.174 -3.852 1.00 96.75 94 ILE A O 1
ATOM 740 N N . LEU A 1 95 ? -2.128 -9.309 -4.565 1.00 94.56 95 LEU A N 1
ATOM 741 C CA . LEU A 1 95 ? -1.300 -9.127 -5.752 1.00 94.56 95 LEU A CA 1
ATOM 742 C C . LEU A 1 95 ? -2.177 -9.267 -6.995 1.00 94.56 95 LEU A C 1
ATOM 744 O O . LEU A 1 95 ? -2.672 -10.347 -7.302 1.00 94.56 95 LEU A O 1
ATOM 748 N N . ILE A 1 96 ? -2.364 -8.162 -7.706 1.00 91.25 96 ILE A N 1
ATOM 749 C CA . ILE A 1 96 ? -3.160 -8.088 -8.926 1.00 91.25 96 ILE A CA 1
ATOM 750 C C . ILE A 1 96 ? -2.196 -8.187 -10.109 1.00 91.25 96 ILE A C 1
ATOM 752 O O . ILE A 1 96 ? -1.394 -7.284 -10.373 1.00 91.25 96 ILE A O 1
ATOM 756 N N . SER A 1 97 ? -2.240 -9.314 -10.814 1.00 83.44 97 SER A N 1
ATOM 757 C CA . SER A 1 97 ? -1.434 -9.529 -12.017 1.00 83.44 97 SER A CA 1
ATOM 758 C C . SER A 1 97 ? -1.712 -8.456 -13.068 1.00 83.44 97 SER A C 1
ATOM 760 O O . SER A 1 97 ? -2.833 -7.971 -13.202 1.00 83.44 97 SER A O 1
ATOM 762 N N . PHE A 1 98 ? -0.679 -8.102 -13.832 1.00 68.12 98 PHE A N 1
ATOM 763 C CA . PHE A 1 98 ? -0.842 -7.245 -14.999 1.00 68.12 98 PHE A CA 1
ATOM 764 C C . PHE A 1 98 ? -1.596 -8.028 -16.074 1.00 68.12 98 PHE A C 1
ATOM 766 O O . PHE A 1 98 ? -1.033 -8.954 -16.656 1.00 68.12 98 PHE A O 1
ATOM 773 N N . ASN A 1 99 ? -2.862 -7.692 -16.321 1.00 57.00 99 ASN A N 1
ATOM 774 C CA . ASN A 1 99 ? -3.583 -8.238 -17.463 1.00 57.00 99 ASN A CA 1
ATOM 775 C C . ASN A 1 99 ? -3.426 -7.269 -18.635 1.00 57.00 99 ASN A C 1
ATOM 777 O O . ASN A 1 99 ? -4.053 -6.215 -18.647 1.00 57.00 99 ASN A O 1
ATOM 781 N N . ASN A 1 100 ? -2.547 -7.598 -19.581 1.00 53.09 100 ASN A N 1
ATOM 782 C CA . ASN A 1 100 ? -2.343 -6.787 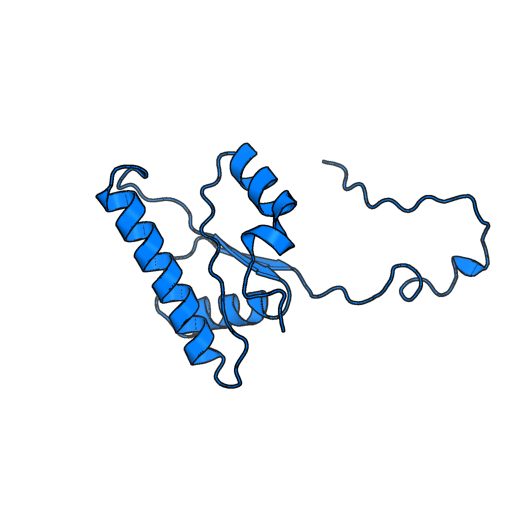-20.782 1.00 53.09 100 ASN A CA 1
ATOM 783 C C . ASN A 1 100 ? -2.938 -7.408 -22.042 1.00 53.09 100 ASN A C 1
ATOM 785 O O . ASN A 1 100 ? -2.568 -6.988 -23.130 1.00 53.09 100 ASN A O 1
ATOM 789 N N . TYR A 1 101 ? -3.825 -8.392 -21.925 1.00 43.44 101 TYR A N 1
ATOM 790 C CA . TYR A 1 101 ? -4.585 -8.803 -23.092 1.00 43.44 101 TYR A CA 1
ATOM 791 C C . TYR A 1 101 ? -5.804 -7.898 -23.215 1.00 43.44 101 TYR A C 1
ATOM 793 O O . TYR A 1 101 ? -6.650 -7.853 -22.318 1.00 43.44 101 TYR A O 1
ATOM 801 N N . ALA A 1 102 ? -5.911 -7.183 -24.336 1.00 48.72 102 ALA A N 1
ATOM 802 C CA . ALA A 1 102 ? -7.217 -6.716 -24.768 1.00 48.72 102 ALA A CA 1
ATOM 803 C C . ALA A 1 102 ? -8.153 -7.937 -24.803 1.00 48.72 102 ALA A C 1
ATOM 805 O O . ALA A 1 102 ? -7.726 -9.030 -25.182 1.00 48.72 102 ALA A O 1
ATOM 806 N N . ALA A 1 103 ? -9.420 -7.792 -24.406 1.00 50.22 103 ALA A N 1
ATOM 807 C CA .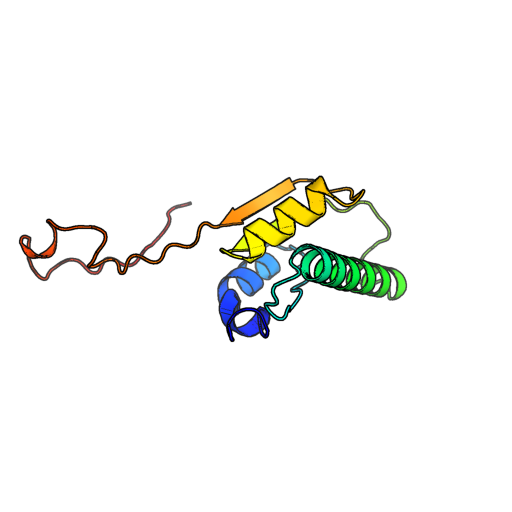 ALA A 1 103 ? -10.375 -8.905 -24.464 1.00 50.22 103 ALA A CA 1
ATOM 808 C C . ALA A 1 103 ? -10.439 -9.548 -25.873 1.00 50.22 103 ALA A C 1
ATOM 810 O O . ALA A 1 103 ? -10.714 -10.739 -25.989 1.00 50.22 103 ALA A O 1
ATOM 811 N N . SER A 1 104 ? -10.096 -8.781 -26.917 1.00 50.62 104 SER A N 1
ATOM 812 C CA . SER A 1 104 ? -9.935 -9.219 -28.310 1.00 50.62 104 SER A CA 1
ATOM 813 C C . SER A 1 104 ? -8.730 -10.134 -28.570 1.00 50.62 104 SER A C 1
ATOM 815 O O . SER A 1 104 ? -8.769 -10.942 -29.486 1.00 50.62 104 SER A O 1
ATOM 817 N N . GLU A 1 105 ? -7.661 -10.045 -27.781 1.00 51.47 105 GLU A N 1
ATOM 818 C CA . GLU A 1 105 ? -6.436 -10.837 -27.968 1.00 51.47 105 GLU A CA 1
ATOM 819 C C . GLU A 1 105 ? -6.400 -12.094 -27.077 1.00 51.47 105 GLU A C 1
ATOM 821 O O . GLU A 1 105 ? -5.636 -13.020 -27.340 1.00 51.47 105 GLU A O 1
ATOM 826 N N . ALA A 1 106 ? -7.223 -12.154 -26.020 1.00 47.75 106 ALA A N 1
ATOM 827 C CA . ALA A 1 106 ? -7.295 -13.307 -25.114 1.00 47.75 106 ALA A CA 1
ATOM 828 C C . ALA A 1 106 ? -8.155 -14.465 -25.654 1.00 47.75 106 ALA A C 1
ATOM 830 O O . ALA A 1 106 ? -8.069 -15.580 -25.135 1.00 47.75 106 ALA A O 1
ATOM 831 N N . ILE A 1 107 ? -9.004 -14.216 -26.660 1.00 48.66 107 ILE A N 1
ATOM 832 C CA . ILE A 1 107 ? -9.966 -15.204 -27.160 1.00 48.66 107 ILE A CA 1
ATOM 833 C C . ILE A 1 107 ? -9.932 -15.272 -28.696 1.00 48.66 107 ILE A C 1
ATOM 835 O O . ILE A 1 107 ? -10.748 -14.632 -29.357 1.00 48.66 107 ILE A O 1
ATOM 839 N N . PRO A 1 108 ? -9.063 -16.112 -29.293 1.00 44.03 108 PRO A N 1
ATOM 840 C CA . PRO A 1 108 ? -8.953 -16.262 -30.751 1.00 44.03 108 PRO A CA 1
ATOM 841 C C . PRO A 1 108 ? -10.211 -16.812 -31.457 1.00 44.03 108 PRO A C 1
ATOM 843 O O . PRO A 1 108 ? -10.211 -16.967 -32.672 1.00 44.03 108 PRO A O 1
ATOM 846 N N . ILE A 1 109 ? -11.268 -17.165 -30.714 1.00 46.56 109 ILE A N 1
ATOM 847 C CA . ILE A 1 109 ? -12.465 -17.861 -31.226 1.00 46.56 109 ILE A CA 1
ATOM 848 C C . ILE A 1 109 ? -13.734 -16.987 -31.176 1.00 46.56 109 ILE A C 1
ATOM 850 O O . ILE A 1 109 ? -14.715 -17.298 -31.849 1.00 46.56 109 ILE A O 1
ATOM 854 N N . VAL A 1 110 ? -13.747 -15.868 -30.440 1.00 47.47 110 VAL A N 1
ATOM 855 C CA . VAL A 1 110 ? -14.977 -15.059 -30.274 1.00 47.47 110 VAL A CA 1
ATOM 856 C C . VAL A 1 110 ? -15.268 -14.165 -31.482 1.00 47.47 110 VAL A C 1
ATOM 858 O O . VAL A 1 110 ? -16.433 -13.882 -31.750 1.00 47.47 110 VAL A O 1
ATOM 861 N N . GLU A 1 111 ? -14.270 -13.819 -32.299 1.00 48.06 111 GLU A N 1
ATOM 862 C CA . GLU A 1 111 ? -14.503 -13.069 -33.547 1.00 48.06 111 GLU A CA 1
ATOM 863 C C . GLU A 1 111 ? -15.316 -13.858 -34.591 1.00 48.06 111 GLU A C 1
ATOM 865 O O . GLU A 1 111 ? -15.919 -13.262 -35.482 1.00 48.06 111 GLU A O 1
ATOM 870 N N . GLN A 1 112 ? -15.407 -15.187 -34.466 1.00 51.59 112 GLN A N 1
ATOM 871 C CA . GLN A 1 112 ? -16.228 -16.017 -35.355 1.00 51.59 112 GLN A CA 1
ATOM 872 C C . GLN A 1 112 ? -17.666 -16.224 -34.854 1.00 51.59 112 GLN A C 1
ATOM 874 O O . GLN A 1 112 ? -18.481 -16.793 -35.581 1.00 51.59 112 GLN A O 1
ATOM 879 N N . ILE A 1 113 ? -18.021 -15.748 -33.652 1.00 50.41 113 ILE A N 1
ATOM 880 C CA . ILE A 1 113 ? -19.332 -16.005 -33.035 1.00 50.41 113 ILE A CA 1
ATOM 881 C C . ILE A 1 113 ? -20.037 -14.689 -32.652 1.00 50.41 113 ILE A C 1
ATOM 883 O O . ILE A 1 113 ? -20.324 -14.427 -31.494 1.00 50.41 113 ILE A O 1
ATOM 887 N N . SER A 1 114 ? -20.407 -13.921 -33.684 1.00 43.56 114 SER A N 1
ATOM 888 C CA . SER A 1 114 ? -21.542 -12.971 -33.737 1.00 43.56 114 SER A CA 1
ATOM 889 C C . SER A 1 114 ? -21.529 -11.683 -32.867 1.00 43.56 114 SER A C 1
ATOM 891 O O . SER A 1 114 ? -21.099 -11.679 -31.717 1.00 43.56 114 SER A O 1
ATOM 893 N N . PRO A 1 115 ? -22.106 -10.564 -33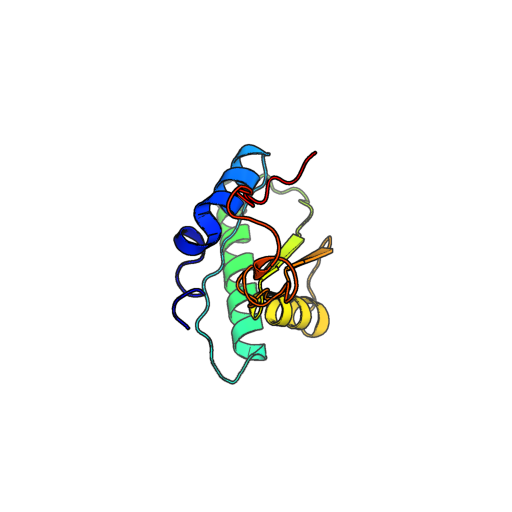.367 1.00 47.81 115 PRO A N 1
ATOM 894 C CA . PRO A 1 115 ? -21.994 -9.219 -32.782 1.00 47.81 115 PRO A CA 1
ATOM 895 C C . PRO A 1 115 ? -23.007 -8.937 -31.649 1.00 47.81 115 PRO A C 1
ATOM 897 O O . PRO A 1 115 ? -23.587 -7.856 -31.597 1.00 47.81 115 PRO A O 1
ATOM 900 N N . VAL A 1 116 ? -23.278 -9.901 -30.760 1.00 48.56 116 VAL A N 1
ATOM 901 C CA . VAL A 1 116 ? -24.386 -9.789 -29.777 1.00 48.56 116 VAL A CA 1
ATOM 902 C C . VAL A 1 116 ? -23.927 -9.779 -28.312 1.00 48.56 116 VAL A C 1
ATOM 904 O O . VAL A 1 116 ? -24.743 -9.588 -27.417 1.00 48.56 116 VAL A O 1
ATOM 907 N N . PHE A 1 117 ? -22.633 -9.901 -28.017 1.00 44.44 117 PHE A N 1
ATOM 908 C CA . PHE A 1 117 ? -22.174 -9.961 -26.625 1.00 44.44 117 PHE A CA 1
ATOM 909 C C . PHE A 1 117 ? -21.451 -8.685 -26.183 1.00 44.44 117 PHE A C 1
ATOM 911 O O . PHE A 1 117 ? -20.273 -8.485 -26.465 1.00 44.44 117 PHE A O 1
ATOM 918 N N . ASN A 1 118 ? -22.161 -7.842 -25.424 1.00 49.78 118 ASN A N 1
ATOM 919 C CA . ASN A 1 118 ? -21.542 -6.866 -24.526 1.00 49.78 118 ASN A CA 1
ATOM 920 C C . ASN A 1 118 ? -20.833 -7.648 -23.412 1.00 49.78 118 ASN A C 1
ATOM 922 O O . ASN A 1 118 ? -21.461 -8.082 -22.446 1.00 49.78 118 ASN A O 1
ATOM 926 N N . VAL A 1 119 ? -19.528 -7.870 -23.564 1.00 48.75 119 VAL A N 1
ATOM 927 C CA . VAL A 1 119 ? -18.703 -8.482 -22.517 1.00 48.75 119 VAL A CA 1
ATOM 928 C C . VAL A 1 119 ? -18.298 -7.388 -21.532 1.00 48.75 119 VAL A C 1
ATOM 930 O O . VAL A 1 119 ? -17.171 -6.899 -21.536 1.00 48.75 119 VAL A O 1
ATOM 933 N N . GLU A 1 120 ? -19.249 -6.958 -20.708 1.00 45.31 120 GLU A N 1
ATOM 934 C CA . GLU A 1 120 ? -18.959 -6.138 -19.537 1.00 45.31 120 GLU A CA 1
ATOM 935 C C . GLU A 1 120 ? -18.620 -7.070 -18.370 1.00 45.31 120 GLU A C 1
ATOM 937 O O . GLU A 1 120 ? -19.426 -7.911 -17.960 1.00 45.31 120 GLU A O 1
ATOM 942 N N . PHE A 1 121 ? -17.387 -6.962 -17.867 1.00 44.88 121 PHE A N 1
ATOM 943 C CA . PHE A 1 121 ? -16.923 -7.739 -16.722 1.00 44.88 121 PHE A CA 1
ATOM 944 C C . PHE A 1 121 ? -17.724 -7.333 -15.480 1.00 44.88 121 PHE A C 1
ATOM 946 O O . PHE A 1 121 ? -17.471 -6.300 -14.865 1.00 44.88 121 PHE A O 1
ATOM 953 N N . THR A 1 122 ? -18.700 -8.163 -15.125 1.00 37.84 122 THR A N 1
ATOM 954 C CA . THR A 1 122 ? -19.559 -8.005 -13.950 1.00 37.84 122 THR A CA 1
ATOM 955 C C . THR A 1 122 ? -19.270 -9.152 -12.982 1.00 37.84 122 THR A C 1
ATOM 957 O O . THR A 1 122 ? -19.873 -10.222 -13.084 1.00 37.84 122 THR A O 1
ATOM 960 N N . PRO A 1 123 ? -18.305 -8.998 -12.058 1.00 36.00 123 PRO A N 1
ATOM 961 C CA . PRO A 1 123 ? -18.084 -10.023 -11.053 1.00 36.00 123 PRO A CA 1
ATOM 962 C C . PRO A 1 123 ? -19.330 -10.103 -10.162 1.00 36.00 123 PRO A C 1
ATOM 964 O O . PRO A 1 123 ? -19.808 -9.092 -9.648 1.00 36.00 123 PRO A O 1
ATOM 967 N N . SER A 1 124 ? -19.883 -11.308 -10.034 1.00 29.33 124 SER A N 1
ATOM 968 C CA . SER A 1 124 ? -20.957 -11.597 -9.078 1.00 29.33 124 SER A CA 1
ATOM 969 C C . SER A 1 124 ? -20.384 -11.719 -7.653 1.00 29.33 124 SER A C 1
ATOM 971 O O . SER A 1 124 ? -19.180 -11.969 -7.541 1.00 29.33 124 SER A O 1
ATOM 973 N N . PRO A 1 125 ? -21.208 -11.524 -6.599 1.00 40.03 125 PRO A N 1
ATOM 974 C CA . PRO A 1 125 ? -20.776 -11.530 -5.196 1.00 40.03 125 PRO A CA 1
ATOM 975 C C . PRO A 1 125 ? -20.043 -12.799 -4.753 1.00 40.03 125 PRO A C 1
ATOM 977 O O . PRO A 1 125 ? -20.407 -13.893 -5.244 1.00 40.03 125 PRO A O 1
#

Foldseek 3Di:
DPCQQCVCVNCVVVVVVCVVVVDDDDRFGFDDDPPLLVRLVSSVVSVVVVVVVCCVVVVDPPDDDAAEQEAEDSSQVSVVSNVPVDDDDHNYYDYHYDDPDDPPRVDPCVVVPDDPDPPDDDDDD